Protein AF-A0A1S1P0W3-F1 (afdb_monomer)

Mean predicted aligned error: 6.4 Å

Nearest PDB structures (foldseek):
  6zhi-assembly4_C  TM=7.709E-01  e=3.914E+00  Plasmodium falciparum 3D7
  5n9g-assembly2_F  TM=5.344E-01  e=4.417E+00  Homo sapiens
  5n9g-assembly1_A  TM=5.334E-01  e=4.158E+00  Homo sapiens
  4rod-assembly1_A  TM=5.281E-01  e=4.417E+00  Homo sapiens

Solvent-accessible surface area (backbone atoms only — not comparable to full-atom values): 4962 Å² total; p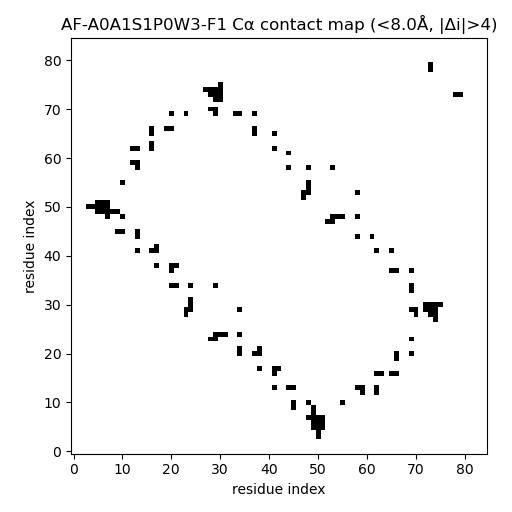er-residue (Å²): 133,88,80,76,72,72,74,44,78,88,60,69,64,51,59,50,34,47,50,50,48,52,56,34,40,80,67,60,48,27,33,70,71,56,41,54,50,46,49,50,52,46,53,51,50,51,52,40,41,18,59,60,75,54,55,75,66,58,55,50,53,50,33,53,52,48,44,48,50,49,69,70,43,62,47,47,81,67,70,75,70,64,74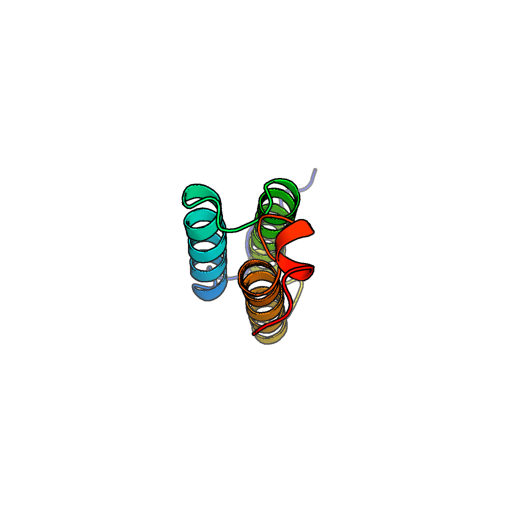,90,124

Radius of gyration: 15.26 Å; Cα contacts (8 Å, |Δi|>4): 81; chains: 1; bounding box: 28×26×52 Å

pLDDT: mean 87.21, std 12.83, range [42.25, 97.0]

Sequence (85 aa):
MTTSPPKRARLPVLDAALTTVRGRDMRGLVRPELSVCAVSILQLAARGYALGLYSPSDARLLCQAVTGLAEVLPSNPDDRREPRS

Structure (mmCIF, N/CA/C/O backbone):
data_AF-A0A1S1P0W3-F1
#
_entry.id   AF-A0A1S1P0W3-F1
#
loop_
_atom_site.group_PDB
_atom_site.id
_atom_site.type_symbol
_atom_site.label_atom_id
_atom_site.label_alt_id
_atom_site.label_comp_id
_atom_site.label_asym_id
_atom_site.label_entity_id
_atom_site.label_seq_id
_atom_site.pdbx_PDB_ins_code
_atom_site.Cartn_x
_atom_site.Cartn_y
_atom_site.Cartn_z
_atom_site.occupancy
_atom_site.B_iso_or_equiv
_atom_site.auth_seq_id
_atom_site.auth_comp_id
_atom_site.auth_asym_id
_atom_site.auth_atom_id
_atom_site.pdbx_PDB_model_num
ATOM 1 N N . MET A 1 1 ? 1.847 18.911 18.215 1.00 42.25 1 MET A N 1
ATOM 2 C CA . MET A 1 1 ? 1.233 17.851 17.381 1.00 42.25 1 MET A CA 1
ATOM 3 C C . MET A 1 1 ? 0.574 16.849 18.312 1.00 42.25 1 MET A C 1
ATOM 5 O O . MET A 1 1 ? 1.273 16.252 19.115 1.00 42.25 1 MET A O 1
ATOM 9 N N . THR A 1 2 ? -0.748 16.708 18.274 1.00 51.53 2 THR A N 1
ATOM 10 C CA . THR A 1 2 ? -1.481 15.754 19.118 1.00 51.53 2 THR A CA 1
ATOM 11 C C . THR A 1 2 ? -1.307 14.338 18.566 1.00 51.53 2 THR A C 1
ATOM 13 O O . THR A 1 2 ? -1.834 13.980 17.514 1.00 51.53 2 THR A O 1
ATOM 16 N N . THR A 1 3 ? -0.520 13.515 19.252 1.00 65.38 3 THR A N 1
ATOM 17 C CA . THR A 1 3 ? -0.391 12.084 18.964 1.00 65.38 3 THR A CA 1
ATOM 18 C C . THR A 1 3 ? -1.649 11.367 19.442 1.00 65.38 3 THR A C 1
ATOM 20 O O . THR A 1 3 ? -1.768 10.994 20.603 1.00 65.38 3 THR A O 1
ATOM 23 N N . SER A 1 4 ? -2.619 11.192 18.542 1.00 75.56 4 SER A N 1
ATOM 24 C CA . SER A 1 4 ? -3.757 10.306 18.806 1.00 75.56 4 SER A CA 1
ATOM 25 C C . SER A 1 4 ? -3.265 8.855 18.896 1.00 75.56 4 SER A C 1
ATOM 27 O O . SER A 1 4 ? -2.510 8.430 18.013 1.00 75.56 4 SER A O 1
ATOM 29 N N . PRO A 1 5 ? -3.658 8.090 19.930 1.00 79.81 5 PRO A N 1
ATOM 30 C CA . PRO A 1 5 ? -3.275 6.690 20.041 1.00 79.81 5 PRO A CA 1
ATOM 31 C C . PRO A 1 5 ? -3.932 5.856 18.926 1.00 79.81 5 PRO A C 1
ATOM 33 O O . PRO A 1 5 ? -5.021 6.204 18.451 1.00 79.81 5 PRO A O 1
ATOM 36 N N . PRO A 1 6 ? -3.292 4.757 18.487 1.00 83.06 6 PRO A N 1
ATOM 37 C CA . PRO A 1 6 ? -3.881 3.853 17.509 1.00 83.06 6 PRO A CA 1
ATOM 38 C C . PRO A 1 6 ? -5.159 3.216 18.074 1.00 83.06 6 PRO A C 1
ATOM 40 O O . PRO A 1 6 ? -5.184 2.728 19.199 1.00 83.06 6 PRO A O 1
ATOM 43 N N . LYS A 1 7 ? -6.222 3.220 17.270 1.00 89.81 7 LYS A N 1
ATOM 44 C CA . LYS A 1 7 ? -7.546 2.658 17.572 1.00 89.81 7 LYS A CA 1
ATOM 45 C C . LYS A 1 7 ? -7.755 1.263 16.982 1.00 89.81 7 LYS A C 1
ATOM 47 O O . LYS A 1 7 ? -8.703 0.582 17.357 1.00 89.81 7 LYS A O 1
ATOM 52 N N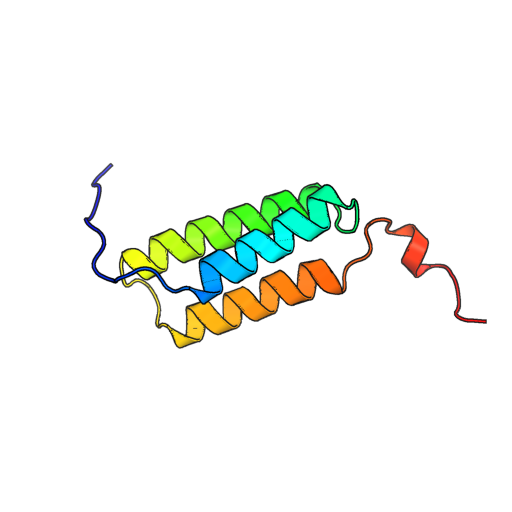 . ARG A 1 8 ? -6.921 0.851 16.022 1.00 89.62 8 ARG A N 1
ATOM 53 C CA . ARG A 1 8 ? -7.031 -0.442 15.331 1.00 89.62 8 ARG A CA 1
ATOM 54 C C . ARG A 1 8 ? -5.722 -1.218 15.379 1.00 89.62 8 ARG A C 1
ATOM 56 O O . ARG A 1 8 ? -4.643 -0.630 15.322 1.00 89.62 8 ARG A O 1
ATOM 63 N N . ALA A 1 9 ? -5.844 -2.545 15.429 1.00 89.50 9 ALA A N 1
ATOM 64 C CA . ALA A 1 9 ? -4.730 -3.459 15.191 1.00 89.50 9 ALA A CA 1
ATOM 65 C C . ALA A 1 9 ? -4.154 -3.248 13.784 1.00 89.50 9 ALA A C 1
ATOM 67 O O . ALA A 1 9 ? -4.848 -2.736 12.909 1.00 89.50 9 ALA A O 1
ATOM 68 N N . ARG A 1 10 ? -2.902 -3.652 13.547 1.00 86.88 10 ARG A N 1
ATOM 69 C CA . ARG A 1 10 ? -2.286 -3.567 12.213 1.00 86.88 10 ARG A CA 1
ATOM 70 C C . ARG A 1 10 ? -3.051 -4.414 11.198 1.00 86.88 10 ARG A C 1
ATOM 72 O O . ARG A 1 10 ? -3.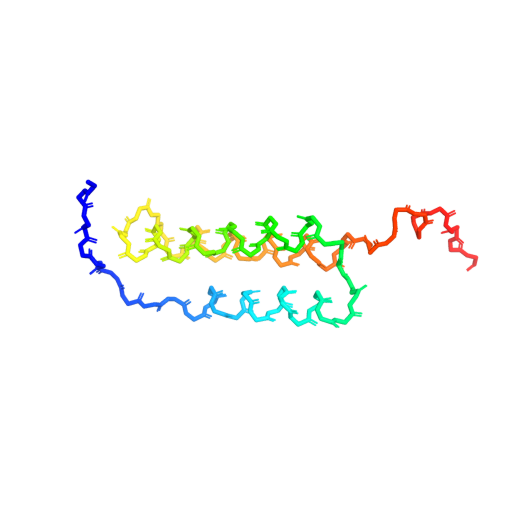582 -5.468 11.537 1.00 86.88 10 ARG A O 1
ATOM 79 N N . LEU A 1 11 ? -3.083 -3.954 9.948 1.00 90.81 11 LEU A N 1
ATOM 80 C CA . LEU A 1 11 ? -3.661 -4.705 8.838 1.00 90.81 11 LEU A CA 1
ATOM 81 C C . LEU A 1 11 ? -2.530 -5.393 8.057 1.00 90.81 11 LEU A C 1
ATOM 83 O O . LEU A 1 11 ? -1.771 -4.685 7.397 1.00 90.81 11 LEU A O 1
ATOM 87 N N . PRO A 1 12 ? -2.425 -6.737 8.068 1.00 92.75 12 PRO A N 1
ATOM 88 C CA . PRO A 1 12 ? -1.292 -7.448 7.462 1.00 92.75 12 PRO A CA 1
ATOM 89 C C . PRO A 1 12 ? -1.060 -7.140 5.977 1.00 92.75 12 PRO A C 1
ATOM 91 O O . PRO A 1 12 ? 0.069 -7.176 5.499 1.00 92.75 12 PRO A O 1
ATOM 94 N N . VAL A 1 13 ? -2.121 -6.791 5.241 1.00 93.75 13 VAL A N 1
ATOM 95 C CA . VAL A 1 13 ? -2.027 -6.437 3.815 1.00 93.75 13 VAL A CA 1
ATOM 96 C C . VAL A 1 13 ? -1.175 -5.184 3.564 1.00 93.75 13 VAL A C 1
ATOM 98 O O . VAL A 1 13 ? -0.530 -5.097 2.526 1.00 93.75 13 VAL A O 1
ATOM 101 N N . LEU A 1 14 ? -1.117 -4.243 4.516 1.00 94.00 14 LEU A N 1
ATOM 102 C CA . LEU A 1 14 ? -0.282 -3.039 4.408 1.00 94.00 14 LEU A CA 1
ATOM 103 C C . LEU A 1 14 ? 1.203 -3.394 4.534 1.00 94.00 14 LEU A C 1
ATOM 105 O O . LEU A 1 14 ? 2.023 -2.913 3.753 1.00 94.00 14 LEU A O 1
ATOM 109 N N . ASP A 1 15 ? 1.536 -4.285 5.470 1.00 93.69 15 ASP A N 1
ATOM 110 C CA . ASP A 1 15 ? 2.901 -4.789 5.651 1.00 93.69 15 ASP A CA 1
ATOM 111 C C . ASP A 1 15 ? 3.350 -5.624 4.435 1.00 93.69 15 ASP A C 1
ATOM 113 O O . ASP A 1 15 ? 4.486 -5.499 3.965 1.00 93.69 15 ASP A O 1
ATOM 117 N N . ALA A 1 16 ? 2.439 -6.424 3.867 1.00 95.44 16 ALA A N 1
ATOM 118 C CA . ALA A 1 16 ? 2.688 -7.195 2.650 1.00 95.44 16 ALA A CA 1
ATOM 119 C C . ALA A 1 16 ? 2.921 -6.291 1.425 1.00 95.44 16 ALA A C 1
ATOM 121 O O . ALA A 1 16 ? 3.872 -6.507 0.669 1.00 95.44 16 ALA A O 1
ATOM 122 N N . ALA A 1 17 ? 2.110 -5.242 1.250 1.00 95.81 17 ALA A N 1
ATOM 123 C CA . ALA A 1 17 ? 2.283 -4.274 0.168 1.00 95.81 17 ALA A CA 1
ATOM 124 C C . ALA A 1 17 ? 3.625 -3.529 0.285 1.00 95.81 17 ALA A C 1
ATOM 126 O O . ALA A 1 17 ? 4.354 -3.417 -0.701 1.00 95.81 17 ALA A O 1
ATOM 127 N N . LEU A 1 18 ? 4.003 -3.099 1.498 1.00 95.25 18 LEU A N 1
ATOM 128 C CA . LEU A 1 18 ? 5.299 -2.456 1.760 1.00 95.25 18 LEU A CA 1
ATOM 129 C C . LEU A 1 18 ? 6.474 -3.374 1.422 1.00 95.25 18 LEU A C 1
ATOM 131 O O . LEU A 1 18 ? 7.428 -2.945 0.771 1.00 95.25 18 LEU A O 1
ATOM 135 N N . THR A 1 19 ? 6.399 -4.632 1.855 1.00 95.75 19 THR A N 1
ATOM 136 C CA . THR A 1 19 ? 7.420 -5.645 1.558 1.00 95.75 19 THR A CA 1
ATOM 137 C C . THR A 1 19 ? 7.552 -5.867 0.056 1.00 95.75 19 THR A C 1
ATOM 139 O O . THR A 1 19 ? 8.666 -5.922 -0.459 1.00 95.75 19 THR A O 1
ATOM 142 N N . THR A 1 20 ? 6.427 -5.924 -0.657 1.00 94.75 20 THR A N 1
ATOM 143 C CA . THR A 1 20 ? 6.404 -6.121 -2.111 1.00 94.75 20 THR A CA 1
ATOM 144 C C . THR A 1 20 ? 7.077 -4.963 -2.842 1.00 94.75 20 THR A C 1
ATOM 146 O O . THR A 1 20 ? 7.995 -5.189 -3.628 1.00 94.75 20 THR A O 1
ATOM 149 N N . VAL A 1 21 ? 6.685 -3.719 -2.545 1.00 94.12 21 VAL A N 1
ATOM 150 C CA . VAL A 1 21 ? 7.270 -2.524 -3.180 1.00 94.12 21 VAL A CA 1
ATOM 151 C C . VAL A 1 21 ? 8.775 -2.454 -2.921 1.00 94.12 21 VAL A C 1
ATOM 153 O O . VAL A 1 21 ? 9.551 -2.332 -3.866 1.00 94.12 21 VAL A O 1
ATOM 156 N N . ARG A 1 22 ? 9.205 -2.615 -1.662 1.00 94.06 22 ARG A N 1
ATOM 157 C CA . ARG A 1 22 ? 10.631 -2.597 -1.296 1.00 94.06 22 ARG A CA 1
ATOM 158 C C . ARG A 1 22 ? 11.418 -3.726 -1.952 1.00 94.06 22 ARG A C 1
ATOM 160 O O . ARG A 1 22 ? 12.544 -3.514 -2.381 1.00 94.06 22 ARG A O 1
ATOM 167 N N . GLY A 1 23 ? 10.837 -4.920 -2.038 1.00 94.25 23 GLY A N 1
ATOM 168 C CA . GLY A 1 23 ? 11.475 -6.059 -2.691 1.00 94.25 23 GLY A CA 1
ATOM 169 C C . GLY A 1 23 ? 11.690 -5.825 -4.186 1.00 94.25 23 GLY A C 1
ATOM 170 O O . GLY A 1 23 ? 12.724 -6.221 -4.720 1.00 94.25 23 GLY A O 1
ATOM 171 N N . ARG A 1 24 ? 10.749 -5.157 -4.864 1.00 92.50 24 ARG A N 1
ATOM 172 C CA . ARG A 1 24 ? 10.903 -4.786 -6.277 1.00 92.50 24 ARG A CA 1
ATOM 173 C C . ARG A 1 24 ? 11.924 -3.662 -6.469 1.00 92.50 24 ARG A C 1
ATOM 175 O O . ARG A 1 24 ? 12.734 -3.751 -7.386 1.00 92.50 24 ARG A O 1
ATOM 182 N N . ASP A 1 25 ? 11.926 -2.664 -5.589 1.00 92.69 25 ASP A N 1
ATOM 183 C CA . ASP A 1 25 ? 12.908 -1.572 -5.581 1.00 92.69 25 ASP A CA 1
ATOM 184 C C . ASP A 1 25 ? 14.344 -2.091 -5.417 1.00 92.69 25 ASP A C 1
ATOM 186 O O . ASP A 1 25 ? 15.207 -1.810 -6.241 1.00 92.69 25 ASP A O 1
ATOM 190 N N . MET A 1 26 ? 14.579 -2.981 -4.442 1.00 92.81 26 MET A N 1
ATOM 191 C CA . MET A 1 26 ? 15.886 -3.630 -4.247 1.00 92.81 26 MET A CA 1
ATOM 192 C C . MET A 1 26 ? 16.366 -4.422 -5.470 1.00 92.81 26 MET A C 1
ATOM 194 O O . MET A 1 26 ? 17.564 -4.626 -5.639 1.00 92.81 26 MET A O 1
ATOM 198 N N . ARG A 1 27 ? 15.443 -4.893 -6.315 1.00 92.25 27 ARG A N 1
ATOM 199 C CA . ARG A 1 27 ? 15.748 -5.618 -7.557 1.00 92.25 27 ARG A CA 1
ATOM 200 C C . ARG A 1 27 ? 15.868 -4.696 -8.776 1.00 92.25 27 ARG A C 1
ATOM 202 O O . ARG A 1 27 ? 16.050 -5.202 -9.877 1.00 92.25 27 ARG A O 1
ATOM 209 N N . GLY A 1 28 ? 15.718 -3.379 -8.612 1.00 89.69 28 GLY A N 1
ATOM 210 C CA . GLY A 1 28 ? 15.712 -2.421 -9.722 1.00 89.69 28 GLY A CA 1
ATOM 211 C C . GLY A 1 28 ? 14.512 -2.580 -10.663 1.00 89.69 28 GLY A C 1
ATOM 212 O O . GLY A 1 28 ? 14.581 -2.195 -11.827 1.00 89.69 28 GLY A O 1
ATOM 213 N N . LEU A 1 29 ? 13.409 -3.169 -10.185 1.00 88.81 29 LEU A N 1
ATOM 214 C CA . LEU A 1 29 ? 12.201 -3.465 -10.975 1.00 88.81 29 LEU A CA 1
ATOM 215 C C . LEU A 1 29 ? 11.143 -2.355 -10.915 1.00 88.81 29 LEU A C 1
ATOM 217 O O . LEU A 1 29 ? 10.030 -2.529 -11.414 1.00 88.81 29 LEU A O 1
ATOM 221 N N . VAL A 1 30 ? 11.461 -1.254 -10.239 1.00 89.19 30 VAL A N 1
ATOM 222 C CA . VAL A 1 30 ? 10.608 -0.075 -10.099 1.00 89.19 30 VAL A CA 1
ATOM 223 C C . VAL A 1 30 ? 11.503 1.150 -10.187 1.00 89.19 30 VAL A C 1
ATOM 225 O O . VAL A 1 30 ? 12.645 1.128 -9.733 1.00 89.19 30 VAL A O 1
ATOM 228 N N . ARG A 1 31 ? 10.972 2.241 -10.735 1.00 86.38 31 ARG A N 1
ATOM 229 C CA . ARG A 1 31 ? 11.635 3.543 -10.676 1.00 86.38 31 ARG A CA 1
ATOM 230 C C . ARG A 1 31 ? 11.821 4.010 -9.225 1.00 86.38 31 ARG A C 1
ATOM 232 O O . ARG A 1 31 ? 10.857 3.908 -8.456 1.00 86.38 31 ARG A O 1
ATOM 239 N N . PRO A 1 32 ? 12.971 4.608 -8.862 1.00 88.25 32 PRO A N 1
ATOM 240 C CA . PRO A 1 32 ? 13.206 5.102 -7.505 1.00 88.25 32 PRO A CA 1
ATOM 241 C C . PRO A 1 32 ? 12.126 6.077 -7.019 1.00 88.25 32 PRO A C 1
ATOM 243 O O . PRO A 1 32 ? 11.655 5.978 -5.889 1.00 88.25 32 PRO A O 1
ATOM 246 N N . GLU A 1 33 ? 11.661 6.986 -7.878 1.00 89.25 33 GLU A N 1
ATOM 247 C CA . GLU A 1 33 ? 10.650 7.985 -7.511 1.00 89.25 33 GLU A CA 1
ATOM 248 C C . GLU A 1 33 ? 9.287 7.339 -7.232 1.00 89.25 33 GLU A C 1
ATOM 250 O O . GLU A 1 33 ? 8.563 7.750 -6.321 1.00 89.25 33 GLU A O 1
ATOM 255 N N . LEU A 1 34 ? 8.957 6.288 -7.990 1.00 90.62 34 LEU A N 1
ATOM 256 C CA . LEU A 1 34 ? 7.750 5.496 -7.781 1.00 90.62 34 LEU A CA 1
ATOM 257 C C . LEU A 1 34 ? 7.858 4.654 -6.505 1.00 90.62 34 LEU A C 1
ATOM 259 O O . LEU A 1 34 ? 6.888 4.604 -5.753 1.00 90.62 34 LEU A O 1
ATOM 263 N N . SER A 1 35 ? 9.022 4.057 -6.223 1.00 91.69 35 SER A N 1
ATOM 264 C CA . SER A 1 35 ? 9.278 3.349 -4.959 1.00 91.69 35 SER A CA 1
ATOM 265 C C . SER A 1 35 ? 9.071 4.276 -3.757 1.00 91.69 35 SER A C 1
ATOM 267 O O . SER A 1 35 ? 8.272 3.972 -2.866 1.00 91.69 35 SER A O 1
ATOM 269 N N . VAL A 1 36 ? 9.702 5.456 -3.765 1.00 93.88 36 VAL A N 1
ATOM 270 C CA . VAL A 1 36 ? 9.582 6.449 -2.686 1.00 93.88 36 VAL A CA 1
ATOM 271 C C . VAL A 1 36 ? 8.130 6.884 -2.489 1.00 93.88 36 VAL A C 1
ATOM 273 O O . VAL A 1 36 ? 7.646 6.908 -1.351 1.00 93.88 36 VAL A O 1
ATOM 276 N N . CYS A 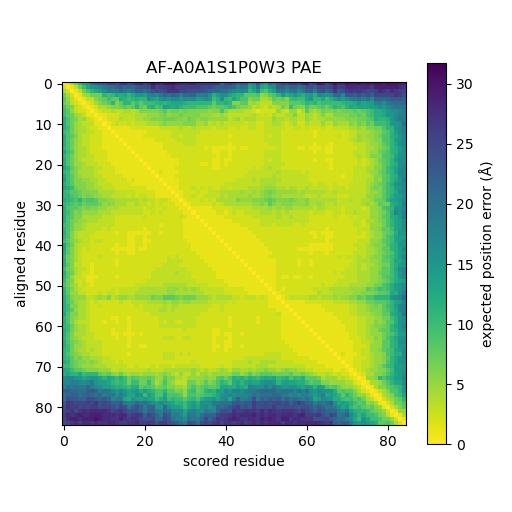1 37 ? 7.405 7.177 -3.574 1.00 94.62 37 CYS A N 1
ATOM 277 C CA . CYS A 1 37 ? 5.986 7.525 -3.496 1.00 94.62 37 CYS A CA 1
ATOM 278 C C . CYS A 1 37 ? 5.147 6.376 -2.927 1.00 94.62 37 CYS A C 1
ATOM 280 O O . CYS A 1 37 ? 4.385 6.583 -1.984 1.00 94.62 37 CYS A O 1
ATOM 282 N N . ALA A 1 38 ? 5.305 5.163 -3.457 1.00 95.50 38 ALA A N 1
ATOM 283 C CA . ALA A 1 38 ? 4.545 3.990 -3.041 1.00 95.50 38 ALA A CA 1
ATOM 284 C C . ALA A 1 38 ? 4.772 3.656 -1.558 1.00 95.50 38 ALA A C 1
ATOM 286 O O . ALA A 1 38 ? 3.810 3.458 -0.814 1.00 95.50 38 ALA A O 1
ATOM 287 N N . VAL A 1 39 ? 6.025 3.673 -1.093 1.00 95.75 39 VAL A N 1
ATOM 288 C CA . VAL A 1 39 ? 6.359 3.462 0.324 1.00 95.75 39 VAL A CA 1
ATOM 289 C C . VAL A 1 39 ? 5.734 4.546 1.202 1.00 95.75 39 VAL A C 1
ATOM 291 O O . VAL A 1 39 ? 5.135 4.222 2.229 1.00 95.75 39 VAL A O 1
ATOM 294 N N . SER A 1 40 ? 5.820 5.816 0.797 1.00 96.75 40 SER A N 1
ATOM 295 C CA . SER A 1 40 ? 5.254 6.938 1.558 1.00 96.75 40 SER A CA 1
ATOM 296 C C . SER A 1 40 ? 3.732 6.834 1.681 1.00 96.75 40 SER A C 1
ATOM 298 O O . SER A 1 40 ? 3.186 6.980 2.777 1.00 96.75 40 SER A O 1
ATOM 300 N N . ILE A 1 41 ? 3.046 6.507 0.580 1.00 96.25 41 ILE A N 1
ATOM 301 C CA . ILE A 1 41 ? 1.595 6.287 0.558 1.00 96.25 41 ILE A CA 1
ATOM 302 C C . ILE A 1 41 ? 1.219 5.149 1.506 1.00 96.25 41 ILE A C 1
ATOM 304 O O . ILE A 1 41 ? 0.329 5.322 2.334 1.00 96.25 41 ILE A O 1
ATOM 308 N N . LEU A 1 42 ? 1.908 4.007 1.444 1.00 96.31 42 LEU A N 1
ATOM 309 C CA . LEU A 1 42 ? 1.593 2.847 2.282 1.00 96.31 42 LEU A CA 1
ATOM 310 C C . LEU A 1 42 ? 1.877 3.089 3.774 1.00 96.31 42 LEU A C 1
ATOM 312 O O . LEU A 1 42 ? 1.139 2.604 4.630 1.00 96.31 42 LEU A O 1
ATOM 316 N N . GLN A 1 43 ? 2.898 3.876 4.119 1.00 95.19 43 GLN A N 1
ATOM 317 C CA . GLN A 1 43 ? 3.161 4.265 5.511 1.00 95.19 43 GLN A CA 1
ATOM 318 C C . GLN A 1 43 ? 2.089 5.216 6.057 1.00 95.19 43 GLN A C 1
ATOM 320 O O . GLN A 1 43 ? 1.613 5.042 7.184 1.00 95.19 43 GLN A O 1
ATOM 325 N N . LEU A 1 44 ? 1.661 6.194 5.254 1.00 94.75 44 LEU A N 1
ATOM 326 C CA . LEU A 1 44 ? 0.520 7.048 5.588 1.00 94.75 44 LEU A CA 1
ATOM 327 C C . LEU A 1 44 ? -0.775 6.226 5.684 1.00 94.75 44 LEU A C 1
ATOM 329 O O . LEU A 1 44 ? -1.584 6.464 6.584 1.00 94.75 44 LEU A O 1
ATOM 333 N N . ALA A 1 45 ? -0.926 5.213 4.825 1.00 94.75 45 ALA A N 1
ATOM 334 C CA . ALA A 1 45 ? -2.031 4.261 4.837 1.00 94.75 45 ALA A CA 1
ATOM 335 C C . ALA A 1 45 ? -2.055 3.388 6.116 1.00 94.75 45 ALA A C 1
ATOM 337 O O . ALA A 1 45 ? -3.093 3.103 6.711 1.00 94.75 45 ALA A O 1
ATOM 338 N N . ALA A 1 46 ? -0.889 2.969 6.603 1.00 94.00 46 ALA A N 1
ATOM 339 C CA . ALA A 1 46 ? -0.784 2.259 7.875 1.00 94.00 46 ALA A CA 1
ATOM 340 C C . ALA A 1 46 ? -1.199 3.155 9.045 1.00 94.00 46 ALA A C 1
ATOM 342 O O . ALA A 1 46 ? -1.964 2.740 9.921 1.00 94.00 46 ALA A O 1
ATOM 343 N N . ARG A 1 47 ? -0.742 4.411 9.037 1.00 93.50 47 ARG A N 1
ATOM 344 C CA . ARG A 1 47 ? -1.031 5.363 10.111 1.00 93.50 47 ARG A CA 1
ATOM 345 C C . ARG A 1 47 ? -2.499 5.774 10.144 1.00 93.50 47 ARG A C 1
ATOM 347 O O . ARG A 1 47 ? -3.106 5.744 11.211 1.00 93.50 47 ARG A O 1
ATOM 354 N N . GLY A 1 48 ? -3.084 6.148 9.010 1.00 94.00 48 GLY A N 1
ATOM 355 C CA . GLY A 1 48 ? -4.489 6.550 8.974 1.00 94.00 48 GLY A CA 1
ATOM 356 C C . GLY A 1 48 ? -5.436 5.386 9.277 1.00 94.00 48 GLY A C 1
ATOM 357 O O . GLY A 1 48 ? -6.413 5.584 9.998 1.00 94.00 48 GLY A O 1
ATOM 358 N N . TYR A 1 49 ? -5.109 4.159 8.851 1.00 95.12 49 TYR A N 1
ATOM 359 C CA . TYR A 1 49 ? -5.872 2.970 9.220 1.00 95.12 49 TYR A CA 1
ATOM 360 C C . TYR A 1 49 ? -5.818 2.724 10.728 1.00 95.12 49 TYR A C 1
ATOM 362 O O . TYR A 1 49 ? -6.861 2.531 11.356 1.00 95.12 49 TYR A O 1
ATOM 370 N N . ALA A 1 50 ? -4.621 2.789 11.321 1.00 94.00 50 ALA A N 1
ATOM 371 C CA . ALA A 1 50 ? -4.442 2.637 12.761 1.00 94.00 50 ALA A CA 1
ATOM 372 C C . ALA A 1 50 ? -5.237 3.690 13.547 1.00 94.00 50 ALA A C 1
ATOM 374 O O . ALA A 1 50 ? -5.771 3.382 14.606 1.00 94.00 50 ALA A O 1
ATOM 375 N N . LEU A 1 51 ? -5.381 4.907 13.016 1.00 94.69 51 LEU A N 1
ATOM 376 C CA . LEU A 1 51 ? -6.196 5.978 13.600 1.00 94.69 51 LEU A CA 1
ATOM 377 C C . LEU A 1 51 ? -7.705 5.849 13.313 1.00 94.69 51 LEU A C 1
ATOM 379 O O . LEU A 1 51 ? -8.501 6.593 13.889 1.00 94.69 51 LEU A O 1
ATOM 383 N N . GLY A 1 52 ? -8.111 4.901 12.465 1.00 94.19 52 GLY A N 1
ATOM 384 C CA . GLY A 1 52 ? -9.505 4.656 12.096 1.00 94.19 52 GLY A CA 1
ATOM 385 C C . GLY A 1 52 ? -10.077 5.628 11.059 1.00 94.19 52 GLY A C 1
ATOM 386 O O . GLY A 1 52 ? -11.289 5.800 11.029 1.00 94.19 52 GLY A O 1
ATOM 387 N N . LEU A 1 53 ? -9.234 6.255 10.229 1.00 93.56 53 LEU A N 1
ATOM 388 C CA . LEU A 1 53 ? -9.640 7.293 9.266 1.00 93.56 53 LEU A CA 1
ATOM 389 C C . LEU A 1 53 ? -10.324 6.762 7.992 1.00 93.56 53 LEU A C 1
ATOM 391 O O . LEU A 1 53 ? -10.958 7.534 7.284 1.00 93.56 53 LEU A O 1
ATOM 395 N N . TYR A 1 54 ? -10.204 5.472 7.683 1.00 90.06 54 TYR A N 1
ATOM 396 C CA . TYR A 1 54 ? -10.856 4.817 6.534 1.00 90.06 54 TYR A CA 1
ATOM 397 C C . TYR A 1 54 ? -11.157 3.358 6.851 1.00 90.06 54 TYR A C 1
ATOM 399 O O . TYR A 1 54 ? -10.649 2.817 7.837 1.00 90.06 54 TYR A O 1
ATOM 407 N N . SER A 1 55 ? -12.009 2.709 6.058 1.00 94.25 55 SER A N 1
ATOM 408 C CA . SER A 1 55 ? -12.403 1.318 6.288 1.00 94.25 55 SER A CA 1
ATOM 409 C C . SER A 1 55 ? -11.269 0.329 5.949 1.00 94.25 55 SER A C 1
ATOM 411 O O . SER A 1 55 ? -10.336 0.668 5.214 1.00 94.25 55 SER A O 1
ATOM 413 N N . PRO A 1 56 ? -11.314 -0.918 6.461 1.00 94.19 56 PRO A N 1
ATOM 414 C CA . PRO A 1 56 ? -10.388 -1.967 6.030 1.00 94.19 56 PRO A CA 1
ATOM 415 C C . PRO A 1 56 ? -10.438 -2.236 4.518 1.00 94.19 56 PRO A C 1
ATOM 417 O O . PRO A 1 56 ? -9.413 -2.580 3.932 1.00 94.19 56 PRO A O 1
ATOM 420 N N . SER A 1 57 ? -11.607 -2.083 3.889 1.00 96.19 57 SER A N 1
ATOM 421 C CA . SER A 1 57 ? -11.789 -2.279 2.446 1.00 96.19 57 SER A CA 1
ATOM 422 C C . SER A 1 57 ? -11.051 -1.213 1.639 1.00 96.19 57 SER A C 1
ATOM 424 O O . SER A 1 57 ? -10.322 -1.560 0.713 1.00 96.19 57 SER A O 1
ATOM 426 N N . ASP A 1 58 ? -11.136 0.054 2.048 1.00 95.62 58 ASP A N 1
ATOM 427 C CA . ASP A 1 58 ? -10.419 1.156 1.387 1.00 95.62 58 ASP A CA 1
ATOM 428 C C . ASP A 1 58 ? -8.902 0.970 1.494 1.00 95.62 58 ASP A C 1
ATOM 430 O O . ASP A 1 58 ? -8.173 1.137 0.518 1.00 95.62 58 ASP A O 1
ATOM 434 N N . ALA A 1 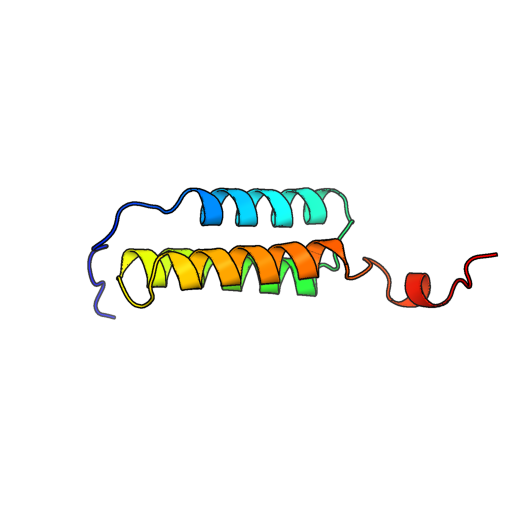59 ? -8.420 0.547 2.669 1.00 95.00 59 ALA A N 1
ATOM 435 C CA . ALA A 1 59 ? -7.006 0.245 2.870 1.00 95.00 59 ALA A CA 1
ATOM 436 C C . ALA A 1 59 ? -6.529 -0.902 1.960 1.00 95.00 59 ALA A C 1
ATOM 438 O O . ALA A 1 59 ? -5.432 -0.827 1.407 1.00 95.00 59 ALA A O 1
ATOM 439 N N . ARG A 1 60 ? -7.346 -1.949 1.772 1.00 96.19 60 ARG A N 1
ATOM 440 C CA . ARG A 1 60 ? -7.040 -3.069 0.861 1.00 96.19 60 ARG A CA 1
ATOM 441 C C . ARG A 1 60 ? -6.996 -2.623 -0.597 1.00 96.19 60 ARG A C 1
ATOM 443 O O . ARG A 1 60 ? -6.044 -2.975 -1.288 1.00 96.19 60 ARG A O 1
ATOM 450 N N . LEU A 1 61 ? -7.976 -1.835 -1.040 1.00 97.00 61 LEU A N 1
ATOM 451 C CA . LEU A 1 61 ? -8.016 -1.288 -2.399 1.00 97.00 61 LEU A CA 1
ATOM 452 C C . LEU A 1 61 ? -6.795 -0.409 -2.680 1.00 97.00 61 LEU A C 1
ATOM 454 O O . LEU A 1 61 ? -6.161 -0.549 -3.723 1.00 97.00 61 LEU A O 1
ATOM 458 N N . LEU A 1 62 ? -6.408 0.438 -1.723 1.00 96.19 62 LEU A N 1
ATOM 459 C CA . LEU A 1 62 ? -5.201 1.252 -1.836 1.00 96.19 62 LEU A CA 1
ATOM 460 C C . LEU A 1 62 ? -3.937 0.389 -1.954 1.00 96.19 62 LEU A C 1
ATOM 462 O O . LEU A 1 62 ? -3.095 0.663 -2.806 1.00 96.19 62 LEU A O 1
ATOM 466 N N . CYS A 1 63 ? -3.811 -0.665 -1.140 1.00 96.81 63 CYS A N 1
ATOM 467 C CA . CYS A 1 63 ? -2.686 -1.601 -1.241 1.00 96.81 63 CYS A CA 1
ATOM 468 C C . CYS A 1 63 ? -2.613 -2.231 -2.634 1.00 96.81 63 CYS A C 1
ATOM 470 O O . CYS A 1 63 ? -1.554 -2.217 -3.251 1.00 96.81 63 CYS A O 1
ATOM 472 N N . GLN A 1 64 ? -3.741 -2.730 -3.145 1.00 96.44 64 GLN A N 1
ATOM 473 C CA . GLN A 1 64 ? -3.819 -3.334 -4.475 1.00 96.44 64 GLN A CA 1
ATOM 474 C C . GLN A 1 64 ? -3.426 -2.345 -5.575 1.00 96.44 64 GLN A C 1
ATOM 476 O O . GLN A 1 64 ? -2.618 -2.684 -6.435 1.00 96.44 64 GLN A O 1
ATOM 481 N N . ALA A 1 65 ? -3.943 -1.115 -5.527 1.00 96.31 65 ALA A N 1
ATOM 482 C CA . ALA A 1 65 ? -3.636 -0.090 -6.519 1.00 96.31 65 ALA A CA 1
ATOM 483 C C . ALA A 1 65 ? -2.146 0.291 -6.516 1.00 96.31 65 ALA A C 1
ATOM 485 O O . ALA A 1 65 ? -1.518 0.352 -7.571 1.00 96.31 65 ALA A O 1
ATOM 486 N N . VAL A 1 66 ? -1.558 0.511 -5.335 1.00 95.81 66 VAL A N 1
ATOM 487 C CA . VAL A 1 66 ? -0.142 0.890 -5.207 1.00 95.81 66 VAL A CA 1
ATOM 488 C C . VAL A 1 66 ? 0.782 -0.254 -5.623 1.00 95.81 66 VAL A C 1
ATOM 490 O O . VAL A 1 66 ? 1.747 -0.023 -6.352 1.00 95.81 66 VAL A O 1
ATOM 493 N N . THR A 1 67 ? 0.486 -1.487 -5.207 1.00 95.06 67 THR A N 1
ATOM 494 C CA . THR A 1 67 ? 1.253 -2.664 -5.632 1.00 95.06 67 THR A CA 1
ATOM 495 C C . THR A 1 67 ? 1.149 -2.869 -7.142 1.00 95.06 67 THR A C 1
ATOM 497 O O . THR A 1 67 ? 2.180 -3.018 -7.792 1.00 95.06 67 THR A O 1
ATOM 500 N N . GLY A 1 68 ? -0.051 -2.764 -7.721 1.00 93.94 68 GLY A N 1
ATOM 501 C CA . GLY A 1 68 ? -0.248 -2.876 -9.168 1.00 93.94 68 GLY A CA 1
ATOM 502 C C . GLY A 1 68 ? 0.516 -1.810 -9.959 1.00 93.94 68 GLY A C 1
ATOM 503 O O . GLY A 1 68 ? 1.129 -2.116 -10.978 1.00 93.94 68 GLY A O 1
ATOM 504 N N . LEU A 1 69 ? 0.575 -0.567 -9.468 1.00 91.12 69 LEU A N 1
ATOM 505 C CA . LEU A 1 69 ? 1.406 0.475 -10.084 1.00 91.12 69 LEU A CA 1
ATOM 506 C C . LEU A 1 69 ? 2.896 0.109 -10.074 1.00 91.12 69 LEU A C 1
ATOM 508 O O . LEU A 1 69 ? 3.568 0.284 -11.089 1.00 91.12 69 LEU A O 1
ATOM 512 N N . ALA A 1 70 ? 3.405 -0.418 -8.958 1.00 90.38 70 ALA A N 1
ATOM 513 C CA . ALA A 1 70 ? 4.796 -0.861 -8.845 1.00 90.38 70 ALA A CA 1
ATOM 514 C C . ALA A 1 70 ? 5.111 -2.095 -9.713 1.00 90.38 70 ALA A C 1
ATOM 516 O O . ALA A 1 70 ? 6.276 -2.350 -10.021 1.00 90.38 70 ALA A O 1
ATOM 517 N N . GLU A 1 71 ? 4.0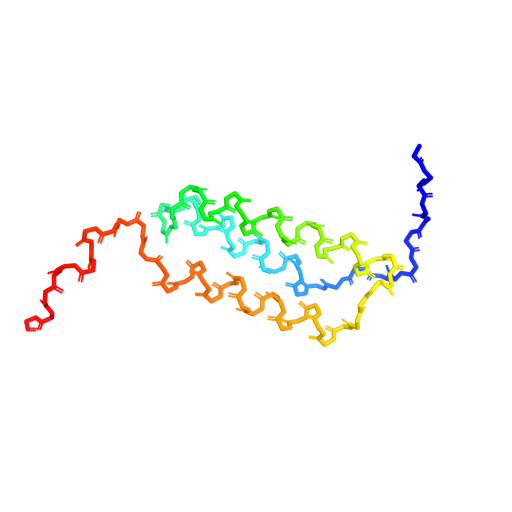99 -2.875 -10.090 1.00 90.00 71 GLU A N 1
ATOM 518 C CA . GLU A 1 71 ? 4.236 -4.045 -10.960 1.00 90.00 71 GLU A CA 1
ATOM 519 C C . GLU A 1 71 ? 4.196 -3.699 -12.448 1.00 90.00 71 GLU A C 1
ATOM 521 O O . GLU A 1 71 ? 4.958 -4.275 -13.222 1.00 90.00 71 GLU A O 1
ATOM 526 N N . VAL A 1 72 ? 3.318 -2.775 -12.843 1.00 88.69 72 VAL A N 1
ATOM 527 C CA . VAL A 1 72 ? 3.028 -2.479 -14.254 1.00 88.69 72 VAL A CA 1
ATOM 528 C C . VAL A 1 72 ? 3.944 -1.401 -14.827 1.00 88.69 72 VAL A C 1
ATOM 530 O O . VAL A 1 72 ? 4.219 -1.394 -16.028 1.00 88.69 72 VAL A O 1
ATOM 533 N N . LEU A 1 73 ? 4.399 -0.452 -14.007 1.00 82.50 73 LEU A N 1
ATOM 534 C CA . LEU A 1 73 ? 5.241 0.631 -14.498 1.00 82.50 73 LEU A CA 1
ATOM 535 C C . LEU A 1 73 ? 6.689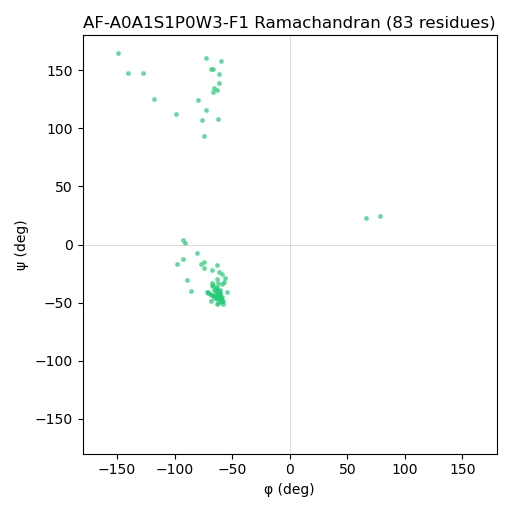 0.141 -14.657 1.00 82.50 73 LEU A C 1
ATOM 537 O O . LEU A 1 73 ? 7.271 -0.340 -13.686 1.00 82.50 73 LEU A O 1
ATOM 541 N N . PRO A 1 74 ? 7.284 0.281 -15.856 1.00 74.12 74 PRO A N 1
ATOM 542 C CA . PRO A 1 74 ? 8.641 -0.181 -16.089 1.00 74.12 74 PRO A CA 1
ATOM 543 C C . PRO A 1 74 ? 9.648 0.670 -15.316 1.00 74.12 74 PRO A C 1
ATOM 545 O O . PRO A 1 74 ? 9.433 1.867 -15.085 1.00 74.12 74 PRO A O 1
ATOM 548 N N . SER A 1 75 ? 10.770 0.050 -14.959 1.00 79.31 75 SER A N 1
ATOM 549 C CA . SER A 1 75 ? 11.916 0.723 -14.345 1.00 79.31 75 SER A CA 1
ATOM 550 C C . SER A 1 75 ? 12.524 1.771 -15.273 1.00 79.31 75 SER A C 1
ATOM 552 O O . SER A 1 75 ? 12.997 2.802 -14.801 1.00 79.31 75 SER A O 1
ATOM 554 N N . ASN A 1 76 ? 12.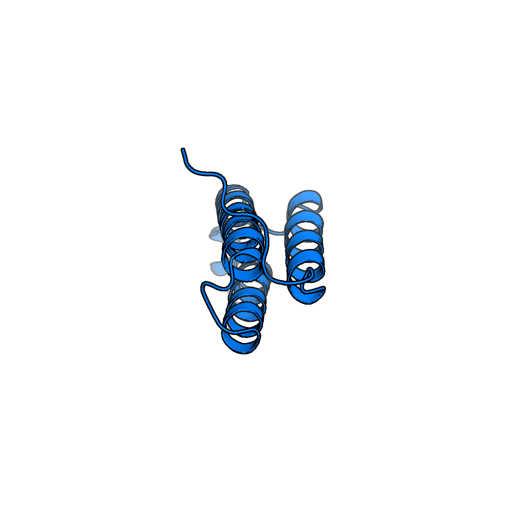480 1.527 -16.586 1.00 75.38 76 ASN A N 1
ATOM 555 C CA . ASN A 1 76 ? 12.968 2.437 -17.608 1.00 75.38 76 ASN A CA 1
ATOM 556 C C . ASN A 1 76 ? 11.807 2.885 -18.525 1.00 75.38 76 ASN A C 1
ATOM 558 O O . ASN A 1 76 ? 11.095 2.044 -19.075 1.00 75.38 76 ASN A O 1
ATOM 562 N N . PRO A 1 77 ? 11.564 4.196 -18.711 1.00 66.25 77 PRO A N 1
ATOM 563 C CA . PRO A 1 77 ? 10.541 4.683 -19.638 1.00 66.25 77 PRO A CA 1
ATOM 564 C C . PRO A 1 77 ? 10.785 4.273 -21.099 1.00 66.25 77 PRO A C 1
ATOM 566 O O . PRO A 1 77 ? 9.813 4.194 -21.855 1.00 66.25 77 PRO A O 1
ATOM 569 N N . ASP A 1 78 ? 12.033 3.985 -21.483 1.00 67.56 78 ASP A N 1
ATOM 570 C CA . ASP A 1 78 ? 12.365 3.508 -22.828 1.00 67.56 78 ASP A CA 1
ATOM 571 C C . ASP A 1 78 ? 11.959 2.043 -23.067 1.00 67.56 78 ASP A C 1
ATOM 573 O O . ASP A 1 78 ? 11.683 1.690 -24.210 1.00 67.56 78 ASP A O 1
ATOM 577 N N . ASP A 1 79 ? 11.754 1.229 -22.020 1.00 62.16 79 ASP A N 1
ATOM 578 C CA . ASP A 1 79 ? 11.247 -0.153 -22.155 1.00 62.16 79 ASP A CA 1
ATOM 579 C C . ASP A 1 79 ? 9.827 -0.198 -22.747 1.00 62.16 79 ASP A C 1
ATOM 581 O O . ASP A 1 79 ? 9.367 -1.225 -23.238 1.00 62.16 79 ASP A O 1
ATOM 585 N N . ARG A 1 80 ? 9.096 0.926 -22.724 1.00 60.72 80 ARG A N 1
ATOM 586 C CA . ARG A 1 80 ? 7.782 1.037 -23.380 1.00 60.72 80 ARG A CA 1
ATOM 587 C C . ARG A 1 80 ? 7.875 1.149 -24.899 1.00 60.72 80 ARG A C 1
ATOM 589 O O . ARG A 1 80 ? 6.840 1.072 -25.557 1.00 60.72 80 ARG A O 1
ATOM 596 N N . ARG A 1 81 ? 9.063 1.439 -25.437 1.00 58.31 81 ARG A N 1
ATOM 597 C CA . ARG A 1 81 ? 9.271 1.724 -26.861 1.00 58.31 81 ARG A CA 1
ATOM 598 C C . ARG A 1 81 ? 9.644 0.496 -27.675 1.00 58.31 81 ARG A C 1
ATOM 600 O O . ARG A 1 81 ? 9.587 0.594 -28.895 1.00 58.31 81 ARG A O 1
ATOM 607 N N . GLU A 1 82 ? 9.990 -0.630 -27.053 1.00 53.56 82 GLU A N 1
ATOM 608 C CA . GLU A 1 82 ? 10.200 -1.860 -27.813 1.00 53.56 82 GLU A CA 1
ATOM 609 C C . GLU A 1 82 ? 8.845 -2.414 -28.281 1.00 53.56 82 GLU A C 1
ATOM 611 O O . GLU A 1 82 ? 7.997 -2.775 -27.453 1.00 53.56 82 GLU A O 1
ATOM 616 N N . PRO A 1 83 ? 8.586 -2.466 -29.602 1.00 53.81 83 PRO A N 1
ATOM 617 C CA . PRO A 1 83 ? 7.433 -3.179 -30.114 1.00 53.81 83 PRO A CA 1
ATOM 618 C C . PRO A 1 83 ? 7.654 -4.660 -29.817 1.00 53.81 83 PRO A C 1
ATOM 620 O O . PRO A 1 83 ? 8.736 -5.187 -30.068 1.00 53.81 83 PRO A O 1
ATOM 623 N N . ARG A 1 84 ? 6.627 -5.341 -29.307 1.00 60.84 84 ARG A N 1
ATOM 624 C CA . ARG A 1 84 ? 6.645 -6.805 -29.248 1.00 60.84 84 ARG A CA 1
ATOM 625 C C . ARG A 1 84 ? 6.719 -7.318 -30.689 1.00 60.84 84 ARG A C 1
ATOM 627 O O . ARG A 1 84 ? 5.751 -7.139 -31.430 1.00 60.84 84 ARG A O 1
ATOM 634 N N . SER A 1 85 ? 7.878 -7.845 -31.077 1.00 59.91 85 SER A N 1
ATOM 635 C CA . SER A 1 85 ? 8.096 -8.570 -32.329 1.00 59.91 85 SER A CA 1
ATOM 636 C C . SER A 1 85 ? 7.512 -9.976 -32.283 1.00 59.91 85 SER A C 1
ATOM 638 O O . SER A 1 85 ? 7.354 -10.533 -31.171 1.00 59.91 85 SER A O 1
#

Foldseek 3Di:
DDPDAFPDDFDVLLVVLLCLLVVCVVVLFAAPVLSVVLNVQSVVLRVCVRNVVDDPVVSNVSSVVSSVCSNPDGSDPCVVVDDDD

Organism: Methylorubrum extorquens (NCBI:txid408)

Secondary structure (DSSP, 8-state):
---PPP-S---HHHHHHHHHHHHHHHTT-S-HHHHHHHHHHHHHHHHHHHTT-S-HHHHHHHHHHHHHHHHHS-SSGGGGSS---